Protein AF-A0A4R5DB73-F1 (afdb_monomer_lite)

Sequence (164 aa):
MAAGVDGRALLSGVMAPLVTPMERPGVPSAAAASALLEALARAGVRSLMLFGSAAFAEQPTPVVAYNMPRYSNPLTPELFDEVLAMPHVVGVKDSSGDLALFGHVVAAARRRPGVGVSQGSETQLVAGLEGGADGIEAALRPARSARGQGRPGLTQALPTAPLP

pLDDT: mean 76.26, std 18.02, range [34.75, 97.94]

Structure (mmCIF, N/CA/C/O backbone):
data_AF-A0A4R5DB73-F1
#
_entry.id   AF-A0A4R5DB73-F1
#
loop_
_atom_site.group_PDB
_atom_site.id
_atom_site.type_symbol
_atom_site.label_atom_id
_atom_site.label_alt_id
_atom_site.label_comp_id
_atom_site.label_asym_id
_atom_site.label_entity_id
_atom_site.label_seq_id
_atom_site.pdbx_PDB_ins_code
_atom_site.Cartn_x
_atom_site.Cartn_y
_atom_site.Cartn_z
_atom_site.occupancy
_atom_site.B_iso_or_equiv
_atom_site.auth_seq_id
_atom_site.auth_comp_id
_atom_site.auth_asym_id
_atom_site.auth_atom_id
_atom_site.pdbx_PDB_model_num
ATOM 1 N N . MET A 1 1 ? -3.215 11.446 21.847 1.00 34.75 1 MET A N 1
ATOM 2 C CA . MET A 1 1 ? -3.162 10.185 21.078 1.00 34.75 1 MET A CA 1
ATOM 3 C C . MET A 1 1 ? -3.987 10.395 19.825 1.00 34.75 1 MET A C 1
ATOM 5 O O . MET A 1 1 ? -5.147 10.764 19.968 1.00 34.75 1 MET A O 1
ATOM 9 N N . ALA A 1 2 ? -3.395 10.295 18.631 1.00 39.59 2 ALA A N 1
ATOM 10 C CA . ALA A 1 2 ? -4.164 10.390 17.391 1.00 39.59 2 ALA A CA 1
ATOM 11 C C . ALA A 1 2 ? -5.242 9.296 17.411 1.00 39.59 2 ALA A C 1
ATOM 13 O O . ALA A 1 2 ? -4.939 8.158 17.773 1.00 39.59 2 ALA A O 1
ATOM 14 N N . ALA A 1 3 ? -6.494 9.652 17.111 1.00 48.28 3 ALA A N 1
ATOM 15 C CA . ALA A 1 3 ? -7.571 8.679 16.974 1.00 48.28 3 ALA A CA 1
ATOM 16 C C . ALA A 1 3 ? -7.094 7.564 16.030 1.00 48.28 3 ALA A C 1
ATOM 18 O O . ALA A 1 3 ? -6.565 7.866 14.960 1.00 48.28 3 ALA A O 1
ATOM 19 N N . GLY A 1 4 ? -7.194 6.305 16.467 1.00 59.03 4 GLY A N 1
ATOM 20 C CA . GLY A 1 4 ? -6.671 5.163 15.720 1.00 59.03 4 GLY A CA 1
ATOM 21 C C . GLY A 1 4 ? -7.286 5.130 14.328 1.00 59.03 4 GLY A C 1
ATOM 22 O O . GLY A 1 4 ? -8.482 4.889 14.186 1.00 59.03 4 GLY A O 1
ATOM 23 N N . VAL A 1 5 ? -6.486 5.437 13.309 1.00 71.00 5 VAL A N 1
ATOM 24 C CA . VAL A 1 5 ? -6.947 5.404 11.925 1.00 71.00 5 VAL A CA 1
ATOM 25 C C . VAL A 1 5 ? -7.018 3.944 11.495 1.00 71.00 5 VAL A C 1
ATOM 27 O O . VAL A 1 5 ? -6.004 3.250 11.507 1.00 71.00 5 VAL A O 1
ATOM 30 N N . ASP A 1 6 ? -8.213 3.476 11.134 1.00 82.12 6 ASP A N 1
ATOM 31 C CA . ASP A 1 6 ? -8.402 2.140 10.572 1.00 82.12 6 ASP A CA 1
ATOM 32 C C . ASP A 1 6 ? -7.825 2.089 9.153 1.00 82.12 6 ASP A C 1
ATOM 34 O O . ASP A 1 6 ? -8.290 2.770 8.234 1.00 82.12 6 ASP A O 1
ATOM 38 N N . GLY A 1 7 ? -6.810 1.251 8.970 1.00 75.69 7 GLY A N 1
ATOM 39 C CA . GLY A 1 7 ? -6.176 0.986 7.692 1.00 75.69 7 GLY A CA 1
ATOM 40 C C . GLY A 1 7 ? -7.130 0.505 6.614 1.00 75.69 7 GLY A C 1
ATOM 41 O O . GLY A 1 7 ? -6.974 0.865 5.452 1.00 75.69 7 GLY A O 1
ATOM 42 N N . ARG A 1 8 ? -8.161 -0.263 6.976 1.00 81.38 8 ARG A N 1
ATOM 43 C CA . ARG A 1 8 ? -9.160 -0.728 6.003 1.00 81.38 8 ARG A CA 1
ATOM 44 C C . ARG A 1 8 ? -9.978 0.434 5.457 1.00 81.38 8 ARG A C 1
ATOM 46 O O . ARG A 1 8 ? -10.213 0.511 4.255 1.00 81.38 8 ARG A O 1
ATOM 53 N N . ALA A 1 9 ? -10.349 1.379 6.318 1.00 79.75 9 ALA A N 1
ATOM 54 C CA . ALA A 1 9 ? -11.016 2.602 5.895 1.00 79.75 9 ALA A CA 1
ATOM 55 C C . ALA A 1 9 ? -10.107 3.477 5.011 1.00 79.75 9 ALA A C 1
ATOM 57 O O . ALA A 1 9 ? -10.597 4.044 4.033 1.00 79.75 9 ALA A O 1
ATOM 58 N N . LEU A 1 10 ? -8.799 3.546 5.291 1.00 73.94 10 LEU A N 1
ATOM 59 C CA . LEU A 1 10 ? -7.821 4.237 4.431 1.00 73.94 10 LEU A CA 1
ATOM 60 C C . LEU A 1 10 ? -7.657 3.586 3.054 1.00 73.94 10 LEU A C 1
ATOM 62 O O . LEU A 1 10 ? -7.445 4.282 2.067 1.00 73.94 10 LEU A O 1
ATOM 66 N N . LEU A 1 11 ? -7.756 2.260 2.971 1.00 71.50 11 LEU A N 1
ATOM 67 C CA . LEU A 1 11 ? -7.681 1.537 1.700 1.00 71.50 11 LEU A CA 1
ATOM 68 C C . LEU A 1 11 ? -9.023 1.501 0.949 1.00 71.50 11 LEU A C 1
ATOM 70 O O . LEU A 1 11 ? -9.093 0.966 -0.155 1.00 71.50 11 LEU A O 1
ATOM 74 N N . SER A 1 12 ? -10.086 2.079 1.518 1.00 70.12 12 SER A N 1
ATOM 75 C CA . SER A 1 12 ? -11.408 2.123 0.891 1.00 70.12 12 SER A CA 1
ATOM 76 C C . SER A 1 12 ? -11.569 3.315 -0.067 1.00 70.12 12 SER A C 1
ATOM 78 O O . SER A 1 12 ? -11.388 4.481 0.301 1.00 70.12 12 SER A O 1
ATOM 80 N N . GLY A 1 13 ? -12.007 3.040 -1.297 1.00 71.19 13 GLY A N 1
ATOM 81 C CA . GLY A 1 13 ? -12.273 4.055 -2.323 1.00 71.19 13 GLY A CA 1
ATOM 82 C C . GLY A 1 13 ? -11.123 4.230 -3.318 1.00 71.19 13 GLY A C 1
ATOM 83 O O . GLY A 1 13 ? -10.425 3.274 -3.637 1.00 71.19 13 GLY A O 1
ATOM 84 N N . VAL A 1 14 ? -10.961 5.443 -3.860 1.00 67.06 14 VAL A N 1
ATOM 85 C CA . VAL A 1 14 ? -9.934 5.743 -4.873 1.00 67.06 14 VAL A CA 1
ATOM 86 C C . VAL A 1 14 ? -8.664 6.257 -4.193 1.00 67.06 14 VAL A C 1
ATOM 88 O O . VAL A 1 14 ? -8.659 7.351 -3.620 1.00 67.06 14 VAL A O 1
ATOM 91 N N . MET A 1 15 ? -7.590 5.471 -4.292 1.00 72.00 15 MET A N 1
ATOM 92 C CA . MET A 1 15 ? -6.230 5.861 -3.916 1.00 72.00 15 MET A CA 1
ATOM 93 C C . MET A 1 15 ? -5.434 6.226 -5.169 1.00 72.00 15 MET A C 1
ATOM 95 O O . MET A 1 15 ? -5.518 5.535 -6.185 1.00 72.00 15 MET A O 1
ATOM 99 N N . ALA A 1 16 ? -4.664 7.312 -5.096 1.00 66.81 16 ALA A N 1
ATOM 100 C CA . ALA A 1 16 ? -3.787 7.728 -6.183 1.00 66.81 16 ALA A CA 1
ATOM 101 C C . ALA A 1 16 ? -2.339 7.898 -5.692 1.00 66.81 16 ALA A C 1
ATOM 103 O O . ALA A 1 16 ? -2.120 8.454 -4.607 1.00 66.81 16 ALA A O 1
ATOM 104 N N . PRO A 1 17 ? -1.339 7.472 -6.486 1.00 65.56 17 PRO A N 1
ATOM 105 C CA . PRO A 1 17 ? 0.043 7.848 -6.236 1.00 65.56 17 PRO A CA 1
ATOM 106 C C . PRO A 1 17 ? 0.190 9.364 -6.366 1.00 65.56 17 PRO A C 1
ATOM 108 O O . PRO A 1 17 ? -0.200 9.946 -7.383 1.00 65.56 17 PRO A O 1
ATOM 111 N N . LEU A 1 18 ? 0.781 10.009 -5.358 1.00 70.06 18 LEU A N 1
ATOM 112 C CA . LEU A 1 18 ? 1.145 11.412 -5.482 1.00 70.06 18 LEU A CA 1
ATOM 113 C C . LEU A 1 18 ? 2.466 11.502 -6.245 1.00 70.06 18 LEU A C 1
ATOM 115 O O . LEU A 1 18 ? 3.522 11.099 -5.758 1.00 70.06 18 LEU A O 1
ATOM 119 N N . VAL A 1 19 ? 2.401 12.042 -7.457 1.00 73.19 19 VAL A N 1
ATOM 120 C CA . VAL A 1 19 ? 3.596 12.419 -8.211 1.00 73.19 19 VAL A CA 1
ATOM 121 C C . VAL A 1 19 ? 4.139 13.700 -7.595 1.00 73.19 19 VAL A C 1
ATOM 123 O O . VAL A 1 19 ? 3.396 14.672 -7.504 1.00 73.19 19 VAL A O 1
ATOM 126 N N . THR A 1 20 ? 5.414 13.719 -7.198 1.00 77.12 20 THR A N 1
ATOM 127 C CA . THR A 1 20 ? 6.089 14.940 -6.731 1.00 77.12 20 THR A CA 1
ATOM 128 C C . THR A 1 20 ? 6.113 15.964 -7.864 1.00 77.12 20 THR A C 1
ATOM 130 O O . THR A 1 20 ? 6.827 15.746 -8.848 1.00 77.12 20 THR A O 1
ATOM 133 N N . PRO A 1 21 ? 5.355 17.073 -7.783 1.00 79.25 21 PRO A N 1
ATOM 134 C CA . PRO A 1 21 ? 5.367 18.067 -8.842 1.00 79.25 21 PRO A CA 1
ATOM 135 C C . PRO A 1 21 ? 6.710 18.780 -8.840 1.00 79.25 21 PRO A C 1
ATOM 137 O O . PRO A 1 21 ? 7.230 19.136 -7.783 1.00 79.25 21 PRO A O 1
ATOM 140 N N . MET A 1 22 ? 7.262 19.001 -10.024 1.00 78.12 22 MET A N 1
ATOM 141 C CA . MET A 1 22 ? 8.573 19.615 -10.196 1.00 78.12 22 MET A CA 1
ATOM 142 C C . MET A 1 22 ? 8.392 20.955 -10.902 1.00 78.12 22 MET A C 1
ATOM 144 O O . MET A 1 22 ? 7.678 21.023 -11.900 1.00 78.12 22 MET A O 1
ATOM 148 N N . GLU A 1 23 ? 9.032 22.017 -10.412 1.00 86.00 23 GLU A N 1
ATOM 149 C CA . GLU A 1 23 ? 9.110 23.269 -11.183 1.00 86.00 23 GLU A CA 1
ATOM 150 C C . GLU A 1 23 ? 10.042 23.091 -12.388 1.00 86.00 23 GLU A C 1
ATOM 152 O O . GLU A 1 23 ? 9.787 23.619 -13.469 1.00 86.00 23 GLU A O 1
ATOM 157 N N . ARG A 1 24 ? 11.111 22.309 -12.192 1.00 84.44 24 ARG A N 1
ATOM 158 C CA . ARG A 1 24 ? 12.161 21.936 -13.145 1.00 84.44 24 ARG A CA 1
ATOM 159 C C . ARG A 1 24 ? 12.782 20.601 -12.704 1.00 84.44 24 ARG A C 1
ATOM 161 O O . ARG A 1 24 ? 12.615 20.217 -11.545 1.00 84.44 24 ARG A O 1
ATOM 168 N N . PRO A 1 25 ? 13.516 19.884 -13.577 1.00 77.62 25 PRO A N 1
ATOM 169 C CA . PRO A 1 25 ? 14.164 18.625 -13.208 1.00 77.62 25 PRO A CA 1
ATOM 170 C C . PRO A 1 25 ? 14.991 18.747 -11.919 1.00 77.62 25 PRO A C 1
ATOM 172 O O . PRO A 1 25 ? 15.831 19.634 -11.800 1.00 77.62 25 PRO A O 1
ATOM 175 N N . GLY A 1 26 ? 14.728 17.869 -10.949 1.00 75.88 26 GLY A N 1
ATOM 176 C CA . GLY A 1 26 ? 15.414 17.853 -9.651 1.00 75.88 26 GLY A CA 1
ATOM 177 C C . GLY A 1 26 ? 14.942 18.889 -8.621 1.00 75.88 26 GLY A C 1
ATOM 178 O O . GLY A 1 26 ? 15.383 18.811 -7.480 1.00 75.88 26 GLY A O 1
ATOM 179 N N . VAL A 1 27 ? 14.030 19.809 -8.967 1.00 81.12 27 VAL A N 1
ATOM 180 C CA . VAL A 1 27 ? 13.516 20.831 -8.039 1.00 81.12 27 VAL A CA 1
ATOM 181 C C . VAL A 1 27 ? 12.003 20.664 -7.814 1.00 81.12 27 VAL A C 1
ATOM 183 O O . VAL A 1 27 ? 11.212 20.988 -8.708 1.00 81.12 27 VAL A O 1
ATOM 186 N N . PRO A 1 28 ? 11.575 20.160 -6.639 1.00 80.56 28 PRO A N 1
ATOM 187 C CA . PRO A 1 28 ? 10.161 20.058 -6.279 1.00 80.56 28 PRO A CA 1
ATOM 188 C C . PRO A 1 28 ? 9.470 21.425 -6.1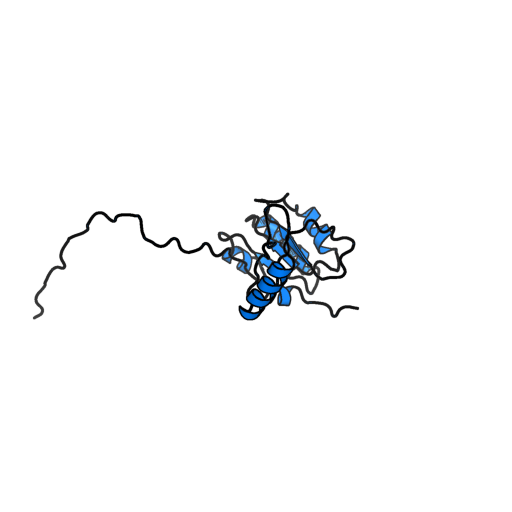85 1.00 80.56 28 PRO A C 1
ATOM 190 O O . PRO A 1 28 ? 10.063 22.397 -5.726 1.00 80.56 28 PRO A O 1
ATOM 193 N N . SER A 1 29 ? 8.192 21.491 -6.563 1.00 85.31 29 SER A N 1
ATOM 194 C CA . SER A 1 29 ? 7.364 22.700 -6.483 1.00 85.31 29 SER A CA 1
ATOM 195 C C . SER A 1 29 ? 6.270 22.559 -5.426 1.00 85.31 29 SER A C 1
ATOM 197 O O . SER A 1 29 ? 5.302 21.819 -5.608 1.00 85.31 29 SER A O 1
ATOM 199 N N . ALA A 1 30 ? 6.384 23.326 -4.339 1.00 83.81 30 ALA A N 1
ATOM 200 C CA . ALA A 1 30 ? 5.371 23.357 -3.283 1.00 83.81 30 ALA A CA 1
ATOM 201 C C . ALA A 1 30 ? 4.023 23.913 -3.778 1.00 83.81 30 ALA A C 1
ATOM 203 O O . ALA A 1 30 ? 2.973 23.368 -3.451 1.00 83.81 30 ALA A O 1
ATOM 204 N N . ALA A 1 31 ? 4.038 24.958 -4.614 1.00 86.75 31 ALA A N 1
ATOM 205 C CA . ALA A 1 31 ? 2.815 25.549 -5.160 1.00 86.75 31 ALA A CA 1
ATOM 206 C C . ALA A 1 31 ? 2.047 24.558 -6.052 1.00 86.75 31 ALA A C 1
ATOM 208 O O . ALA A 1 31 ? 0.831 24.414 -5.921 1.00 86.75 31 ALA A O 1
ATOM 209 N N . ALA A 1 32 ? 2.758 23.827 -6.919 1.00 83.25 32 ALA A N 1
ATOM 210 C CA . ALA A 1 32 ? 2.144 22.791 -7.744 1.00 83.25 32 ALA A CA 1
ATOM 211 C C . ALA A 1 32 ? 1.685 21.583 -6.909 1.00 83.25 32 ALA A C 1
ATOM 213 O O . ALA A 1 32 ? 0.656 20.992 -7.231 1.00 83.25 32 ALA A O 1
ATOM 214 N N . ALA A 1 33 ? 2.387 21.247 -5.818 1.00 83.00 33 ALA A N 1
ATOM 215 C CA . ALA A 1 33 ? 1.931 20.241 -4.857 1.00 83.00 33 ALA A CA 1
ATOM 216 C C . ALA A 1 33 ? 0.591 20.629 -4.224 1.00 83.00 33 ALA A C 1
ATOM 218 O O . ALA A 1 33 ? -0.340 19.830 -4.278 1.00 83.00 33 ALA A O 1
ATOM 219 N N . SER A 1 34 ? 0.441 21.855 -3.718 1.00 85.62 34 SER A N 1
ATOM 220 C CA . SER A 1 34 ? -0.837 22.326 -3.164 1.00 85.62 34 SER A CA 1
ATOM 221 C C . SER A 1 34 ? -1.969 22.271 -4.192 1.00 85.62 34 SER A C 1
ATOM 223 O O . SER A 1 34 ? -3.023 21.701 -3.918 1.00 85.62 34 SER A O 1
ATOM 225 N N . ALA A 1 35 ? -1.734 22.775 -5.409 1.00 86.12 35 ALA A N 1
ATOM 226 C CA . ALA A 1 35 ? -2.738 22.749 -6.473 1.00 86.12 35 ALA A CA 1
ATOM 227 C C . ALA A 1 35 ? -3.146 21.316 -6.869 1.00 86.12 35 ALA A C 1
ATOM 229 O O . ALA A 1 35 ? -4.327 21.042 -7.100 1.00 86.12 35 ALA A O 1
ATOM 230 N N . LEU A 1 36 ? -2.182 20.390 -6.925 1.00 82.88 36 LEU A N 1
ATOM 231 C CA . LEU A 1 36 ? -2.431 18.976 -7.198 1.00 82.88 36 LEU A CA 1
ATOM 232 C C . LEU A 1 36 ? -3.259 18.329 -6.083 1.00 82.88 36 LEU A C 1
ATOM 234 O O . LEU A 1 36 ? -4.229 17.636 -6.377 1.00 82.88 36 LEU A O 1
ATOM 238 N N . LEU A 1 37 ? -2.913 18.575 -4.818 1.00 84.38 37 LEU A N 1
ATOM 239 C CA . LEU A 1 37 ? -3.643 18.046 -3.664 1.00 84.38 37 LEU A CA 1
ATOM 240 C C . LEU A 1 37 ? -5.107 18.497 -3.672 1.00 84.38 37 LEU A C 1
ATOM 242 O O . LEU A 1 37 ? -6.007 17.676 -3.499 1.00 84.38 37 LEU A O 1
ATOM 246 N N . GLU A 1 38 ? -5.360 19.776 -3.946 1.00 87.69 38 GLU A N 1
ATOM 247 C CA . GLU A 1 38 ? -6.722 20.294 -4.073 1.00 87.69 38 GLU A CA 1
ATOM 248 C C . GLU A 1 38 ? -7.488 19.659 -5.239 1.00 87.69 38 GLU A C 1
ATOM 250 O O . GLU A 1 38 ? -8.669 19.332 -5.109 1.00 87.69 38 GLU A O 1
ATOM 255 N N . ALA A 1 39 ? -6.835 19.480 -6.392 1.00 84.44 39 ALA A N 1
ATOM 256 C CA . ALA A 1 39 ? -7.452 18.848 -7.552 1.00 84.44 39 ALA A CA 1
ATOM 257 C C . ALA A 1 39 ? -7.824 17.385 -7.272 1.00 84.44 39 ALA A C 1
ATOM 259 O O . ALA A 1 39 ? -8.937 16.968 -7.592 1.00 84.44 39 ALA A O 1
ATOM 260 N N . LEU A 1 40 ? -6.928 16.630 -6.631 1.00 82.62 40 LEU A N 1
ATOM 261 C CA . LEU A 1 40 ? -7.162 15.243 -6.229 1.00 82.62 40 LEU A CA 1
ATOM 262 C C . LEU A 1 40 ? -8.309 15.143 -5.216 1.00 82.62 40 LEU A C 1
ATOM 264 O O . LEU A 1 40 ? -9.202 14.314 -5.388 1.00 82.62 40 LEU A O 1
ATOM 268 N N . ALA A 1 41 ? -8.343 16.033 -4.221 1.00 82.94 41 ALA A N 1
ATOM 269 C CA . ALA A 1 41 ? -9.431 16.086 -3.249 1.00 82.94 41 ALA A CA 1
ATOM 270 C C . ALA A 1 41 ? -10.788 16.355 -3.923 1.00 82.94 41 ALA A C 1
ATOM 272 O O . ALA A 1 41 ? -11.760 15.646 -3.659 1.00 82.94 41 ALA A O 1
ATOM 273 N N . ARG A 1 42 ? -10.858 17.320 -4.855 1.00 85.06 42 ARG A N 1
ATOM 274 C CA . ARG A 1 42 ? -12.077 17.590 -5.644 1.00 85.06 42 ARG A CA 1
ATOM 275 C C . ARG A 1 42 ? -12.491 16.411 -6.526 1.00 85.06 42 ARG A C 1
ATOM 277 O O . ARG A 1 42 ? -13.680 16.221 -6.754 1.00 85.06 42 ARG A O 1
ATOM 284 N N . ALA A 1 43 ? -11.531 15.622 -7.004 1.00 79.81 43 ALA A N 1
ATOM 285 C CA . ALA A 1 43 ? -11.779 14.407 -7.778 1.00 79.81 43 ALA A CA 1
ATOM 286 C C . ALA A 1 43 ? -12.208 13.203 -6.913 1.00 79.81 43 ALA A C 1
ATOM 288 O O . ALA A 1 43 ? -12.448 12.123 -7.450 1.00 79.81 43 ALA A O 1
ATOM 289 N N . GLY A 1 44 ? -12.310 13.367 -5.589 1.00 77.12 44 GLY A N 1
ATOM 290 C CA . GLY A 1 44 ? -12.730 12.311 -4.668 1.00 77.12 44 GLY A CA 1
ATOM 291 C C . GLY A 1 44 ? -11.604 11.376 -4.223 1.00 77.12 44 GLY A C 1
ATOM 292 O O . GLY A 1 44 ? -11.887 10.344 -3.613 1.00 77.12 44 GLY A O 1
ATOM 293 N N . VAL A 1 45 ? -10.338 11.718 -4.487 1.00 74.00 45 VAL A N 1
ATOM 294 C CA . VAL A 1 45 ? -9.191 10.987 -3.933 1.00 74.00 45 VAL A CA 1
ATOM 295 C C . VAL A 1 45 ? -9.109 11.290 -2.443 1.00 74.00 45 VAL A C 1
ATOM 297 O O . VAL A 1 45 ? -8.889 12.430 -2.037 1.00 74.00 45 VAL A O 1
ATOM 300 N N . ARG A 1 46 ? -9.304 10.258 -1.618 1.00 71.81 46 ARG A N 1
ATOM 301 C CA . ARG A 1 46 ? -9.338 10.391 -0.150 1.00 71.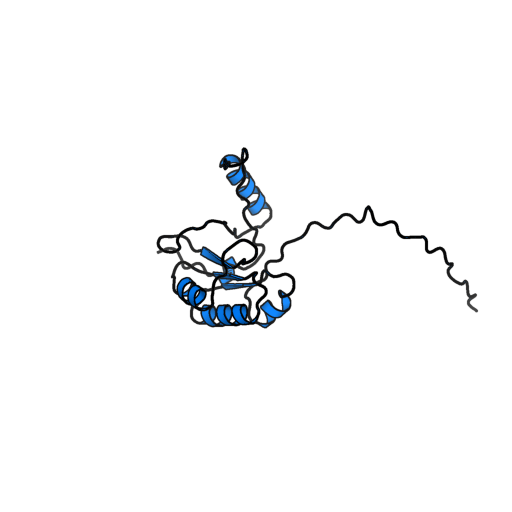81 46 ARG A CA 1
ATOM 302 C C . ARG A 1 46 ? -8.066 9.913 0.533 1.00 71.81 46 ARG A C 1
ATOM 304 O O . ARG A 1 46 ? -7.915 10.081 1.741 1.00 71.81 46 ARG A O 1
ATOM 311 N N . SER A 1 47 ? -7.160 9.295 -0.215 1.00 68.25 47 SER A N 1
ATOM 312 C CA . SER A 1 47 ? -5.916 8.754 0.318 1.00 68.25 47 SER A CA 1
ATOM 313 C C . SER A 1 47 ? -4.809 8.861 -0.722 1.00 68.25 47 SER A C 1
ATOM 315 O O . SER A 1 47 ? -5.035 8.651 -1.915 1.00 68.25 47 SER A O 1
ATOM 317 N N . LEU A 1 48 ? -3.620 9.233 -0.254 1.00 65.19 48 LEU A N 1
ATOM 318 C CA . LEU A 1 48 ? -2.444 9.467 -1.083 1.00 65.19 48 LEU A CA 1
ATOM 319 C C . LEU A 1 48 ? -1.360 8.467 -0.718 1.00 65.19 48 LEU A C 1
ATOM 321 O O . LEU A 1 48 ? -1.097 8.232 0.460 1.00 65.19 48 LEU A O 1
ATOM 325 N N . MET A 1 49 ? -0.691 7.946 -1.739 1.00 65.38 49 MET A N 1
ATOM 326 C CA . MET A 1 49 ? 0.557 7.215 -1.572 1.00 65.38 49 MET A CA 1
ATOM 327 C C . MET A 1 49 ? 1.728 8.154 -1.874 1.00 65.38 49 MET A C 1
ATOM 329 O O . MET A 1 49 ? 1.870 8.635 -2.999 1.00 65.38 49 MET A O 1
ATOM 333 N N . LEU A 1 50 ? 2.552 8.425 -0.860 1.00 61.66 50 LEU A N 1
ATOM 334 C CA . LEU A 1 50 ? 3.762 9.242 -0.968 1.00 61.66 50 LEU A CA 1
ATOM 335 C C . LEU A 1 50 ? 4.978 8.331 -1.169 1.00 61.66 50 LEU A C 1
ATOM 337 O O . LEU A 1 50 ? 5.256 7.468 -0.339 1.00 61.66 50 LEU A O 1
ATOM 341 N N . PHE A 1 51 ? 5.719 8.533 -2.258 1.00 56.31 51 PHE A N 1
ATOM 342 C CA . PHE A 1 51 ? 6.984 7.840 -2.495 1.00 56.31 51 PHE A CA 1
ATOM 343 C C . PHE A 1 51 ? 8.111 8.544 -1.742 1.00 56.31 51 PHE A C 1
ATOM 345 O O . PHE A 1 51 ? 8.569 9.612 -2.142 1.00 56.31 51 PHE A O 1
ATOM 352 N N . GLY A 1 52 ? 8.570 7.940 -0.654 1.00 50.62 52 GLY A N 1
ATOM 353 C CA . GLY A 1 52 ? 9.732 8.407 0.085 1.00 50.62 52 GLY A CA 1
ATOM 354 C C . GLY A 1 52 ? 10.299 7.278 0.925 1.00 50.62 52 GLY A C 1
ATOM 355 O O . GLY A 1 52 ? 9.552 6.525 1.541 1.00 50.62 52 GLY A O 1
ATOM 356 N N . SER A 1 53 ? 11.624 7.167 0.967 1.00 43.31 53 SER A N 1
ATOM 357 C CA . SER A 1 53 ? 12.376 6.292 1.871 1.00 43.31 53 SER A CA 1
ATOM 358 C C . SER A 1 53 ? 12.309 6.794 3.320 1.00 43.31 53 SER A C 1
ATOM 360 O O . SER A 1 53 ? 13.334 6.902 3.993 1.00 43.31 53 SER A O 1
ATOM 362 N N . ALA A 1 54 ? 11.122 7.192 3.785 1.00 46.88 54 ALA A N 1
ATOM 363 C CA . ALA A 1 54 ? 10.931 7.638 5.150 1.00 46.88 54 ALA A CA 1
ATOM 364 C C . ALA A 1 54 ? 11.216 6.444 6.062 1.00 46.88 54 ALA A C 1
ATOM 366 O O . ALA A 1 54 ? 10.517 5.433 6.011 1.00 46.88 54 ALA A O 1
ATOM 367 N N . ALA A 1 55 ? 12.281 6.548 6.858 1.00 51.34 55 ALA A N 1
ATOM 368 C CA . ALA A 1 55 ? 12.556 5.604 7.922 1.00 51.34 55 ALA A CA 1
ATOM 369 C C . ALA A 1 55 ? 11.297 5.508 8.790 1.00 51.34 55 ALA A C 1
ATOM 371 O O . ALA A 1 55 ? 10.873 6.497 9.392 1.00 51.34 55 ALA A O 1
ATOM 372 N N . PHE A 1 56 ? 10.688 4.325 8.814 1.00 56.41 56 PHE A N 1
ATOM 373 C CA . PHE A 1 56 ? 9.454 4.075 9.549 1.00 56.41 56 PHE A CA 1
ATOM 374 C C . PHE A 1 56 ? 9.592 4.432 11.046 1.00 56.41 56 PHE A C 1
ATOM 376 O O . PHE A 1 56 ? 8.633 4.832 11.686 1.00 56.41 56 PHE A O 1
ATOM 383 N N . ALA A 1 57 ? 10.802 4.384 11.609 1.00 53.62 57 ALA A N 1
ATOM 384 C CA . ALA A 1 57 ? 11.046 4.477 13.049 1.00 53.62 57 ALA A CA 1
ATOM 385 C C . ALA A 1 57 ? 10.491 5.731 13.773 1.00 53.62 57 ALA A C 1
ATOM 387 O O . ALA A 1 57 ? 10.208 5.638 14.962 1.00 53.62 57 ALA A O 1
ATOM 388 N N . GLU A 1 58 ? 10.297 6.871 13.098 1.00 56.25 58 GLU A N 1
ATOM 389 C CA . GLU A 1 58 ?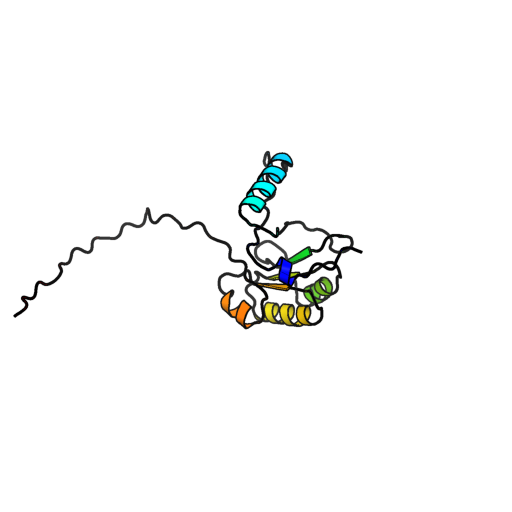 9.995 8.168 13.747 1.00 56.25 58 GLU A CA 1
ATOM 390 C C . GLU A 1 58 ? 8.810 8.920 13.093 1.00 56.25 58 GLU A C 1
ATOM 392 O O . GLU A 1 58 ? 8.751 10.149 13.109 1.00 56.25 58 GLU A O 1
ATOM 397 N N . GLN A 1 59 ? 7.858 8.216 12.463 1.00 61.09 59 GLN A N 1
ATOM 398 C CA . GLN A 1 59 ? 6.718 8.866 11.797 1.00 61.09 59 GLN A CA 1
ATOM 399 C C . GLN A 1 59 ? 5.475 8.937 12.710 1.00 61.09 59 GLN A C 1
ATOM 401 O O . GLN A 1 59 ? 4.896 7.897 13.031 1.00 61.09 59 GLN A O 1
ATOM 406 N N . PRO A 1 60 ? 5.002 10.140 13.111 1.00 61.75 60 PRO A N 1
ATOM 407 C CA . PRO A 1 60 ? 3.795 10.285 13.934 1.00 61.75 60 PRO A CA 1
ATOM 408 C C . PRO A 1 60 ? 2.499 10.058 13.140 1.00 61.75 60 PRO A C 1
ATOM 410 O O . PRO A 1 60 ? 1.422 9.926 13.724 1.00 61.75 60 PRO A O 1
ATOM 413 N N . THR A 1 61 ? 2.584 10.047 11.810 1.00 73.06 61 THR A N 1
ATOM 414 C CA . THR A 1 61 ? 1.455 9.859 10.897 1.00 73.06 61 THR A CA 1
ATOM 415 C C . THR A 1 61 ? 1.279 8.394 10.497 1.00 73.06 61 THR A C 1
ATOM 417 O O . THR A 1 61 ? 2.275 7.730 10.211 1.00 73.06 61 THR A O 1
ATOM 420 N N . PRO A 1 62 ? 0.031 7.897 10.400 1.00 77.00 62 PRO A N 1
ATOM 421 C CA . PRO A 1 62 ? -0.252 6.574 9.855 1.00 77.00 62 PRO A CA 1
ATOM 422 C C . PRO A 1 62 ? 0.276 6.413 8.423 1.00 77.00 62 PRO A C 1
ATOM 424 O O . PRO A 1 62 ? 0.081 7.301 7.592 1.00 77.00 62 PRO A O 1
ATOM 427 N N . VAL A 1 63 ? 0.898 5.272 8.120 1.00 77.56 63 VAL A N 1
ATOM 428 C CA . VAL A 1 63 ? 1.457 4.966 6.793 1.00 77.56 63 VAL A CA 1
ATOM 429 C C . VAL A 1 63 ? 0.951 3.633 6.247 1.00 77.56 63 VAL A C 1
ATOM 431 O O . VAL A 1 63 ? 0.628 2.714 7.000 1.00 77.56 63 VAL A O 1
ATOM 434 N N . VAL A 1 64 ? 0.924 3.520 4.920 1.00 83.56 64 VAL A N 1
ATOM 435 C CA . VAL A 1 64 ? 0.720 2.260 4.195 1.00 83.56 64 VAL A CA 1
ATOM 436 C C . VAL A 1 64 ? 2.058 1.864 3.580 1.00 83.56 64 VAL A C 1
ATOM 438 O O . VAL A 1 64 ? 2.600 2.605 2.761 1.00 83.56 64 VAL A O 1
ATOM 441 N N . ALA A 1 65 ? 2.602 0.714 3.972 1.00 85.44 65 ALA A N 1
ATOM 442 C CA . ALA A 1 65 ? 3.828 0.192 3.380 1.00 85.44 65 ALA A CA 1
ATOM 443 C C . ALA A 1 65 ? 3.558 -0.258 1.940 1.00 85.44 65 ALA A C 1
ATOM 445 O O . ALA A 1 65 ? 2.552 -0.916 1.678 1.00 85.44 65 ALA A O 1
ATOM 446 N N . TYR A 1 66 ? 4.449 0.076 1.008 1.00 87.75 66 TYR A N 1
ATOM 447 C CA . TYR A 1 66 ? 4.289 -0.281 -0.399 1.00 87.75 66 TYR A CA 1
ATOM 448 C C . TYR A 1 66 ? 5.426 -1.167 -0.893 1.00 87.75 66 TYR A C 1
ATOM 450 O O . TYR A 1 66 ? 6.574 -0.731 -0.944 1.00 87.75 66 TYR A O 1
ATOM 458 N N . ASN A 1 67 ? 5.093 -2.382 -1.325 1.00 89.19 67 ASN A N 1
ATOM 459 C CA . ASN A 1 67 ? 6.025 -3.265 -2.012 1.00 89.19 67 ASN A CA 1
ATOM 460 C C . ASN A 1 67 ? 5.814 -3.201 -3.530 1.00 89.19 67 ASN A C 1
ATOM 462 O O . ASN A 1 67 ? 4.800 -3.674 -4.055 1.00 89.19 67 ASN A O 1
ATOM 466 N N . MET A 1 68 ? 6.786 -2.623 -4.243 1.00 89.44 68 MET A N 1
ATOM 467 C CA . MET A 1 68 ? 6.800 -2.549 -5.707 1.00 89.44 68 MET A CA 1
ATOM 468 C C . MET A 1 68 ? 8.188 -2.913 -6.259 1.00 89.44 68 MET A C 1
ATOM 470 O O . MET A 1 68 ? 8.906 -2.034 -6.745 1.00 89.44 68 MET A O 1
ATOM 474 N N . PRO A 1 69 ? 8.548 -4.212 -6.267 1.00 86.44 69 PRO A N 1
ATOM 475 C CA . PRO A 1 69 ? 9.886 -4.688 -6.641 1.00 86.44 69 PRO A CA 1
ATOM 476 C C . PRO A 1 69 ? 10.372 -4.248 -8.031 1.00 86.44 69 PRO A C 1
ATOM 478 O O . PRO A 1 69 ? 11.564 -4.255 -8.311 1.00 86.44 69 PRO A O 1
ATOM 481 N N . ARG A 1 70 ? 9.457 -3.833 -8.921 1.00 85.50 70 ARG A N 1
ATOM 482 C CA . ARG A 1 70 ? 9.810 -3.246 -10.224 1.00 85.50 70 ARG A CA 1
ATOM 483 C C . ARG A 1 70 ? 10.616 -1.946 -10.129 1.00 85.50 70 ARG A C 1
ATOM 485 O O . ARG A 1 70 ? 11.316 -1.629 -11.083 1.00 85.50 70 ARG A O 1
ATOM 492 N N . TYR A 1 71 ? 10.488 -1.184 -9.042 1.00 78.38 71 TYR A N 1
ATOM 493 C CA . TYR A 1 71 ? 11.135 0.127 -8.888 1.00 78.38 71 TYR A CA 1
ATOM 494 C C . TYR A 1 71 ? 11.793 0.328 -7.513 1.00 78.38 71 TYR A C 1
ATOM 496 O O . TYR A 1 71 ? 12.299 1.412 -7.231 1.00 78.38 71 TYR A O 1
ATOM 504 N N . SER A 1 72 ? 11.780 -0.692 -6.653 1.00 77.75 72 SER A N 1
ATOM 505 C CA . SER A 1 72 ? 12.396 -0.683 -5.325 1.00 77.75 72 SER A CA 1
ATOM 506 C C . SER A 1 72 ? 12.994 -2.048 -5.001 1.00 77.75 72 SER A C 1
ATOM 508 O O . SER A 1 72 ? 12.724 -3.033 -5.685 1.00 77.75 72 SER A O 1
ATOM 510 N N . ASN A 1 73 ? 13.755 -2.128 -3.910 1.00 80.50 73 ASN A N 1
ATOM 511 C CA . ASN A 1 73 ? 14.105 -3.424 -3.339 1.00 80.50 73 ASN A CA 1
ATOM 512 C C . ASN A 1 73 ? 12.824 -4.132 -2.856 1.00 80.50 73 ASN A C 1
ATOM 514 O O . ASN A 1 73 ? 11.941 -3.458 -2.309 1.00 80.50 73 ASN A O 1
ATOM 518 N N . PRO A 1 74 ? 12.694 -5.452 -3.072 1.00 83.75 74 PRO A N 1
ATOM 519 C CA . PRO A 1 74 ? 11.545 -6.209 -2.596 1.00 83.75 74 PRO A CA 1
ATOM 520 C C . PRO A 1 74 ? 11.548 -6.301 -1.069 1.00 83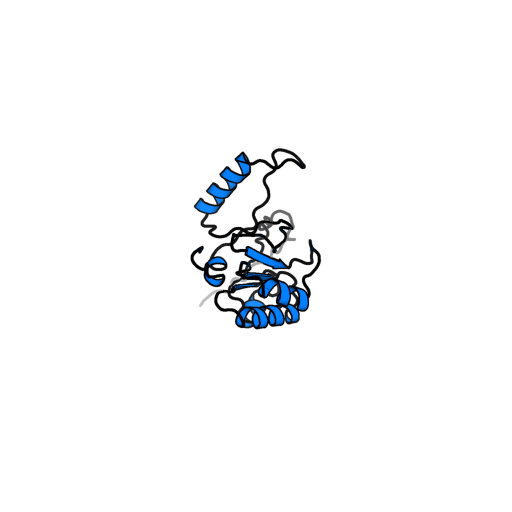.75 74 PRO A C 1
ATOM 522 O O . PRO A 1 74 ? 12.594 -6.518 -0.456 1.00 83.75 74 PRO A O 1
ATOM 525 N N . LEU A 1 75 ? 10.368 -6.187 -0.463 1.00 87.00 75 LEU A N 1
ATOM 526 C CA . LEU A 1 75 ? 10.168 -6.564 0.934 1.00 87.00 75 LEU A CA 1
ATOM 527 C C . LEU A 1 75 ? 10.027 -8.086 1.027 1.00 87.00 75 LEU A C 1
ATOM 529 O O . LEU A 1 75 ? 9.191 -8.679 0.343 1.00 87.00 75 LEU A O 1
ATOM 533 N N . THR A 1 76 ? 10.860 -8.710 1.858 1.00 91.12 76 THR A N 1
ATOM 534 C CA . THR A 1 76 ? 10.771 -10.145 2.157 1.00 91.12 76 THR A CA 1
ATOM 535 C C . THR A 1 76 ? 9.659 -10.409 3.181 1.00 91.12 76 THR A C 1
ATOM 537 O O . THR A 1 76 ? 9.211 -9.467 3.845 1.00 91.12 76 THR A O 1
ATOM 540 N N . PRO A 1 77 ? 9.203 -11.665 3.346 1.00 93.94 77 PRO A N 1
ATOM 541 C CA . PRO A 1 77 ? 8.261 -12.035 4.405 1.00 93.94 77 PRO A CA 1
ATOM 542 C C . PRO A 1 77 ? 8.677 -11.536 5.799 1.00 93.94 77 PRO A C 1
ATOM 544 O O . PRO A 1 77 ? 7.853 -10.987 6.529 1.00 93.94 77 PRO A O 1
ATOM 547 N N . GLU A 1 78 ? 9.962 -11.653 6.132 1.00 92.19 78 GLU A N 1
ATOM 548 C CA . GLU A 1 78 ? 10.526 -11.243 7.422 1.00 92.19 78 GLU A CA 1
ATOM 549 C C . GLU A 1 78 ? 10.475 -9.721 7.589 1.00 92.19 78 GLU A C 1
ATOM 551 O O . GLU A 1 78 ? 10.039 -9.221 8.625 1.00 92.19 78 GLU A O 1
ATOM 556 N N . LEU A 1 79 ? 10.833 -8.967 6.540 1.00 88.31 79 LEU A N 1
ATOM 557 C CA . LEU A 1 79 ? 10.715 -7.507 6.554 1.00 88.31 79 LEU A CA 1
ATOM 558 C C . LEU A 1 79 ? 9.258 -7.058 6.677 1.00 88.31 79 LEU A C 1
ATOM 560 O O . LEU A 1 79 ? 8.982 -6.060 7.338 1.00 88.31 79 LEU A O 1
ATOM 564 N N . PHE A 1 80 ? 8.310 -7.776 6.070 1.00 90.81 80 PHE A N 1
ATOM 565 C CA . PHE A 1 80 ? 6.892 -7.486 6.266 1.00 90.81 80 PHE A CA 1
ATOM 566 C C . PHE A 1 80 ? 6.446 -7.715 7.705 1.00 90.81 80 PHE A C 1
ATOM 568 O O . PHE A 1 80 ? 5.671 -6.907 8.212 1.00 90.81 80 PHE A O 1
ATOM 575 N N . ASP A 1 81 ? 6.930 -8.765 8.368 1.00 91.50 81 ASP A N 1
ATOM 576 C CA . ASP A 1 81 ? 6.626 -9.003 9.778 1.00 91.50 81 ASP A CA 1
ATOM 577 C C . ASP A 1 81 ? 7.167 -7.870 10.665 1.00 91.50 81 ASP A C 1
ATOM 579 O O . ASP A 1 81 ? 6.440 -7.366 11.525 1.00 91.50 81 ASP A O 1
ATOM 583 N N . GLU A 1 82 ? 8.394 -7.404 10.411 1.00 87.44 82 GLU A N 1
ATOM 584 C CA . GLU A 1 82 ? 8.983 -6.250 11.105 1.00 87.44 82 GLU A CA 1
ATOM 585 C C . GLU A 1 82 ? 8.189 -4.960 10.855 1.00 87.44 82 GLU A C 1
ATOM 587 O O . GLU A 1 82 ? 7.843 -4.239 11.792 1.00 87.44 82 GLU A O 1
ATOM 592 N N . VAL A 1 83 ? 7.847 -4.681 9.595 1.00 86.25 83 VAL A N 1
ATOM 593 C CA . VAL A 1 83 ? 7.074 -3.499 9.189 1.00 86.25 83 VAL A CA 1
ATOM 594 C C . VAL A 1 83 ? 5.671 -3.518 9.802 1.00 86.25 83 VAL A C 1
ATOM 596 O O . VAL A 1 83 ? 5.208 -2.510 10.334 1.00 86.25 83 VAL A O 1
ATOM 599 N N . LEU A 1 84 ? 4.990 -4.663 9.797 1.00 88.62 84 LEU A N 1
ATOM 600 C CA . LEU A 1 84 ? 3.650 -4.816 10.371 1.00 88.62 84 LEU A CA 1
ATOM 601 C C . LEU A 1 84 ? 3.641 -4.791 11.906 1.00 88.62 84 LEU A C 1
ATOM 603 O O . LEU A 1 84 ? 2.591 -4.529 12.502 1.00 88.62 84 LEU A O 1
ATOM 607 N N . ALA A 1 85 ? 4.783 -5.006 12.562 1.00 88.88 85 ALA A N 1
ATOM 608 C CA . ALA A 1 85 ? 4.923 -4.803 14.002 1.00 88.88 85 ALA A CA 1
ATOM 609 C C . ALA A 1 85 ? 4.940 -3.312 14.395 1.00 88.88 85 ALA A C 1
ATOM 611 O O . ALA A 1 85 ? 4.696 -2.976 15.555 1.00 88.88 85 ALA A O 1
ATOM 612 N N . MET A 1 86 ? 5.179 -2.400 13.447 1.00 85.56 86 MET A N 1
ATOM 613 C CA . MET A 1 86 ? 5.273 -0.968 13.725 1.00 85.56 86 MET A CA 1
ATOM 614 C C . MET A 1 86 ? 3.881 -0.335 13.920 1.00 85.56 86 MET A C 1
ATOM 616 O O . MET A 1 86 ? 3.049 -0.393 13.007 1.00 85.56 86 MET A O 1
ATOM 620 N N . PRO A 1 87 ? 3.603 0.339 15.058 1.00 85.00 87 PRO A N 1
ATOM 621 C CA . PRO A 1 87 ? 2.254 0.818 15.392 1.00 85.00 87 PRO A CA 1
ATOM 622 C C . PRO A 1 87 ? 1.641 1.799 14.385 1.00 85.00 87 PRO A C 1
ATOM 624 O O . PRO A 1 87 ? 0.425 1.830 14.211 1.00 85.00 87 PRO A O 1
ATOM 627 N N . HIS A 1 88 ? 2.473 2.598 13.718 1.00 79.50 88 HIS A N 1
ATOM 628 C CA . HIS A 1 88 ? 2.042 3.612 12.756 1.00 79.50 88 HIS A CA 1
ATOM 629 C C . HIS A 1 88 ? 1.832 3.042 11.337 1.00 79.50 88 HIS A C 1
ATOM 631 O O . HIS A 1 88 ? 1.260 3.725 10.491 1.00 79.50 88 HIS A O 1
ATOM 637 N N . VAL A 1 89 ? 2.236 1.796 11.052 1.00 84.44 89 VAL A N 1
ATOM 638 C CA . VAL A 1 89 ? 2.001 1.146 9.748 1.00 84.44 89 VAL A CA 1
ATOM 639 C C . VAL A 1 89 ? 0.600 0.565 9.722 1.00 84.44 89 VAL A C 1
ATOM 641 O O . VAL A 1 89 ? 0.386 -0.547 10.177 1.00 84.44 89 VAL A O 1
ATOM 644 N N . VAL A 1 90 ? -0.379 1.305 9.225 1.00 88.75 90 VAL A N 1
ATOM 645 C CA . VAL A 1 90 ? -1.798 0.912 9.244 1.00 88.75 90 VAL A CA 1
ATOM 646 C C . VAL A 1 90 ? -2.226 0.135 8.003 1.00 88.75 90 VAL A C 1
ATOM 648 O O . VAL A 1 90 ? -3.345 -0.355 7.945 1.00 88.75 90 VAL A O 1
ATOM 651 N N . GLY A 1 91 ? -1.361 -0.047 7.012 1.00 89.31 91 GLY A N 1
ATOM 652 C CA . GLY A 1 91 ? -1.695 -0.906 5.885 1.00 89.31 91 GLY A CA 1
ATOM 653 C C . GLY A 1 91 ? -0.498 -1.362 5.080 1.00 89.31 91 GLY A C 1
ATOM 654 O O . GLY A 1 91 ? 0.616 -0.871 5.257 1.00 89.31 91 GLY A O 1
ATOM 655 N N . VAL A 1 92 ? -0.760 -2.286 4.166 1.00 90.56 92 VAL A N 1
ATOM 656 C CA . VAL A 1 92 ? 0.196 -2.753 3.167 1.00 90.56 92 VAL A CA 1
ATOM 657 C C . VAL A 1 92 ? -0.461 -2.724 1.797 1.00 90.56 92 VAL A C 1
ATOM 659 O O . VAL A 1 92 ? -1.591 -3.171 1.632 1.00 90.56 92 VAL A O 1
ATOM 662 N N . LYS A 1 93 ? 0.276 -2.250 0.802 1.00 91.00 93 LYS A N 1
ATOM 663 C CA . LYS A 1 93 ? -0.024 -2.467 -0.605 1.00 91.00 93 LYS A CA 1
ATOM 664 C C . LYS A 1 93 ? 1.067 -3.329 -1.213 1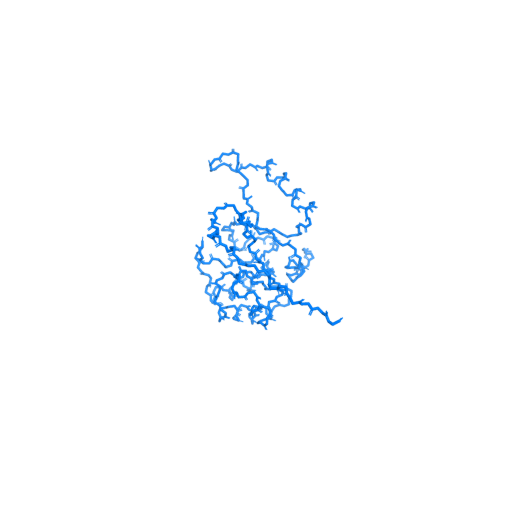.00 91.00 93 LYS A C 1
ATOM 666 O O . LYS A 1 93 ? 2.243 -2.981 -1.128 1.00 91.00 93 LYS A O 1
ATOM 671 N N . ASP A 1 94 ? 0.687 -4.414 -1.870 1.00 92.69 94 ASP A N 1
ATOM 672 C CA . ASP A 1 94 ? 1.624 -5.257 -2.609 1.00 92.69 94 ASP A CA 1
ATOM 673 C C . ASP A 1 94 ? 1.326 -5.223 -4.113 1.00 92.69 94 ASP A C 1
ATOM 675 O O . ASP A 1 94 ? 0.205 -5.468 -4.552 1.00 92.69 94 ASP A O 1
ATOM 679 N N . SER A 1 95 ? 2.338 -4.914 -4.924 1.00 92.88 95 SER A N 1
ATOM 680 C CA . SER A 1 95 ? 2.290 -4.963 -6.396 1.00 92.88 95 SER A CA 1
ATOM 681 C C . SER A 1 95 ? 3.361 -5.915 -6.954 1.00 92.88 95 SER A C 1
ATOM 683 O O . SER A 1 95 ? 3.742 -5.821 -8.122 1.00 92.88 95 SER A O 1
ATOM 685 N N . SER A 1 96 ? 3.867 -6.838 -6.127 1.00 93.38 96 SER A N 1
ATOM 686 C CA . SER A 1 96 ? 4.876 -7.823 -6.538 1.00 93.38 96 SER A CA 1
ATOM 687 C C . SER A 1 96 ? 4.330 -8.811 -7.572 1.00 93.38 96 SER A C 1
ATOM 689 O O . SER A 1 96 ? 5.039 -9.198 -8.499 1.00 93.38 96 SER A O 1
ATOM 691 N N . GLY A 1 97 ? 3.050 -9.172 -7.433 1.00 93.69 97 GLY A N 1
ATOM 692 C CA . GLY A 1 97 ? 2.412 -10.232 -8.212 1.00 93.69 97 GLY A CA 1
ATOM 693 C C . GLY A 1 97 ? 2.709 -11.643 -7.693 1.00 93.69 97 GLY A C 1
ATOM 694 O O . GLY A 1 97 ? 2.251 -12.602 -8.308 1.00 93.69 97 GLY A O 1
ATOM 695 N N . ASP A 1 98 ? 3.434 -11.773 -6.580 1.00 96.19 98 ASP A N 1
ATOM 696 C CA . ASP A 1 98 ? 3.682 -13.038 -5.894 1.00 96.19 98 ASP A CA 1
ATOM 697 C C . ASP A 1 98 ? 2.539 -13.323 -4.907 1.00 96.19 98 ASP A C 1
ATOM 699 O O . ASP A 1 98 ? 2.420 -12.692 -3.855 1.00 96.19 98 ASP A O 1
ATOM 703 N N . LEU A 1 99 ? 1.675 -14.279 -5.256 1.00 96.94 99 LEU A N 1
ATOM 704 C CA . LEU A 1 99 ? 0.530 -14.653 -4.425 1.00 96.94 99 LEU A CA 1
ATOM 705 C C . LEU A 1 99 ? 0.930 -15.357 -3.119 1.00 96.94 99 LEU A C 1
ATOM 707 O O . LEU A 1 99 ? 0.176 -15.286 -2.150 1.00 96.94 99 LEU A O 1
ATOM 711 N N . ALA A 1 100 ? 2.093 -16.014 -3.061 1.00 97.44 100 ALA A N 1
ATOM 712 C CA . ALA A 1 100 ? 2.565 -16.651 -1.834 1.00 97.44 100 ALA A CA 1
ATOM 713 C C . ALA A 1 100 ? 3.020 -15.590 -0.825 1.00 97.44 100 ALA A C 1
ATOM 715 O O . ALA A 1 100 ? 2.589 -15.606 0.331 1.00 97.44 100 ALA A O 1
ATOM 716 N N . LEU A 1 101 ? 3.806 -14.612 -1.288 1.00 96.50 101 LEU A N 1
ATOM 717 C CA . LEU A 1 101 ? 4.156 -13.431 -0.498 1.00 96.50 101 LEU A CA 1
ATOM 718 C C . LEU A 1 101 ? 2.901 -12.660 -0.070 1.00 96.50 101 LEU A C 1
ATOM 720 O O . LEU A 1 101 ? 2.772 -12.286 1.094 1.00 96.50 101 LEU A O 1
ATOM 724 N N . PHE A 1 102 ? 1.947 -12.469 -0.984 1.00 97.44 102 PHE A N 1
ATOM 725 C CA . PHE A 1 102 ? 0.685 -11.800 -0.678 1.00 97.44 102 PHE A CA 1
ATOM 726 C C . PHE A 1 102 ? -0.092 -12.512 0.439 1.00 97.44 102 PHE A C 1
ATOM 728 O O . PHE A 1 102 ? -0.543 -11.868 1.386 1.00 97.44 102 PHE A O 1
ATOM 735 N N . GLY A 1 103 ? -0.196 -13.842 0.373 1.00 97.94 103 GLY A N 1
ATOM 736 C CA . GLY A 1 103 ? -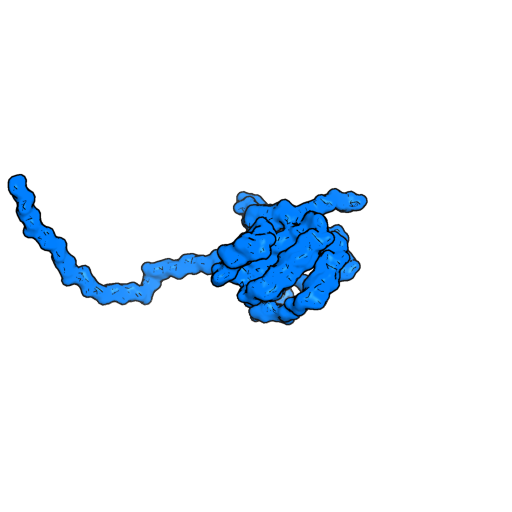0.826 -14.651 1.416 1.00 97.94 103 GLY A CA 1
ATOM 737 C C . GLY A 1 103 ? -0.141 -14.502 2.778 1.00 97.94 103 GLY A C 1
ATOM 738 O O . GLY A 1 103 ? -0.828 -14.355 3.792 1.00 97.94 103 GLY A O 1
ATOM 739 N N . HIS A 1 104 ? 1.199 -14.456 2.809 1.00 97.88 104 HIS A N 1
ATOM 740 C CA . HIS A 1 104 ? 1.963 -14.167 4.032 1.00 97.88 104 HIS A CA 1
ATOM 741 C C . HIS A 1 104 ? 1.600 -12.798 4.614 1.00 97.88 104 HIS A C 1
ATOM 743 O O . HIS A 1 104 ? 1.277 -12.694 5.797 1.00 97.88 104 HIS A O 1
ATOM 749 N N . VAL A 1 105 ? 1.579 -11.757 3.776 1.00 96.38 105 VAL A N 1
ATOM 750 C CA . VAL A 1 105 ? 1.224 -10.388 4.183 1.00 96.38 105 VAL A CA 1
ATOM 751 C C . VAL A 1 105 ? -0.191 -10.322 4.751 1.00 96.38 105 VAL A C 1
ATOM 753 O O . VAL A 1 105 ? -0.398 -9.715 5.803 1.00 96.38 105 VAL A O 1
ATOM 756 N N . VAL A 1 106 ? -1.168 -10.957 4.095 1.00 97.69 106 VAL A N 1
ATOM 757 C CA . VAL A 1 106 ? -2.548 -11.011 4.594 1.00 97.69 106 VAL A CA 1
ATOM 758 C C . VAL A 1 106 ? -2.581 -11.691 5.958 1.00 97.69 106 VAL A C 1
ATOM 760 O O . VAL A 1 106 ? -3.098 -11.107 6.911 1.00 97.69 106 VAL A O 1
ATOM 763 N N . ALA A 1 107 ? -1.985 -12.877 6.094 1.00 97.62 107 ALA A N 1
ATOM 764 C CA . ALA A 1 107 ? -1.947 -13.598 7.364 1.00 97.62 107 ALA A CA 1
ATOM 765 C C . ALA A 1 107 ? -1.297 -12.764 8.481 1.00 97.62 107 ALA A C 1
ATOM 767 O O . ALA A 1 107 ? -1.824 -12.700 9.595 1.00 97.62 107 ALA A O 1
ATOM 768 N N . ALA A 1 108 ? -0.198 -12.072 8.175 1.00 95.25 108 ALA A N 1
ATOM 769 C CA . ALA A 1 108 ? 0.487 -11.195 9.111 1.00 95.25 108 ALA A CA 1
ATOM 770 C C . ALA A 1 108 ? -0.366 -9.997 9.538 1.00 95.25 108 ALA A C 1
ATOM 772 O O . ALA A 1 108 ? -0.516 -9.742 10.736 1.00 95.25 108 ALA A O 1
ATOM 773 N N . ALA A 1 109 ? -1.006 -9.318 8.586 1.00 94.69 109 ALA A N 1
ATOM 774 C CA . ALA A 1 109 ? -1.895 -8.195 8.858 1.00 94.69 109 ALA A CA 1
ATOM 775 C C . ALA A 1 109 ? -3.099 -8.600 9.723 1.00 94.69 109 ALA A C 1
ATOM 777 O O . ALA A 1 109 ? -3.526 -7.834 10.583 1.00 94.69 109 ALA A O 1
ATOM 778 N N . ARG A 1 110 ? -3.636 -9.820 9.565 1.00 95.19 110 ARG A N 1
ATOM 779 C CA . ARG A 1 110 ? -4.770 -10.301 10.379 1.00 95.19 110 ARG A CA 1
ATOM 780 C C . ARG A 1 110 ? -4.433 -10.505 11.855 1.00 95.19 110 ARG A C 1
ATOM 782 O O . ARG A 1 110 ? -5.350 -10.484 12.672 1.00 95.19 110 ARG A O 1
ATOM 789 N N . ARG A 1 111 ? -3.151 -10.608 12.222 1.00 94.12 111 ARG A N 1
ATOM 790 C CA . ARG A 1 111 ? -2.725 -10.624 13.633 1.00 94.12 111 ARG A CA 1
ATOM 791 C C . ARG A 1 111 ? -2.917 -9.271 14.323 1.00 94.12 111 ARG A C 1
ATOM 793 O O . ARG A 1 111 ? -2.887 -9.217 15.550 1.00 94.12 111 ARG A O 1
ATOM 800 N N . ARG A 1 112 ? -3.125 -8.186 13.564 1.00 89.25 112 ARG A N 1
ATOM 801 C CA . ARG A 1 112 ? -3.243 -6.827 14.096 1.00 89.25 112 ARG A CA 1
ATOM 802 C C . ARG A 1 112 ? -4.537 -6.147 13.628 1.00 89.25 112 ARG A C 1
ATOM 804 O O . ARG A 1 112 ? -4.656 -5.773 12.460 1.00 89.25 112 ARG A O 1
ATOM 811 N N . PRO A 1 113 ? -5.518 -5.944 14.525 1.00 87.88 113 PRO A N 1
ATOM 812 C CA . PRO A 1 113 ? -6.735 -5.215 14.187 1.00 87.88 113 PRO A CA 1
ATOM 813 C C . PRO A 1 113 ? -6.430 -3.824 13.613 1.00 87.88 113 PRO A C 1
ATOM 815 O O . PRO A 1 113 ? -5.510 -3.144 14.067 1.00 87.88 113 PRO A O 1
ATOM 818 N N . GLY A 1 114 ? -7.208 -3.408 12.614 1.00 85.06 114 GLY A N 1
ATOM 819 C CA . GLY A 1 114 ? -7.064 -2.100 11.971 1.00 85.06 114 GLY A CA 1
ATOM 820 C C . GLY A 1 114 ? -5.970 -2.011 10.903 1.00 85.06 114 GLY A C 1
ATOM 821 O O . GLY A 1 114 ? -5.723 -0.916 10.409 1.00 85.06 114 GLY A O 1
ATOM 822 N N . VAL A 1 115 ? -5.317 -3.121 10.528 1.00 90.06 115 VAL A N 1
ATOM 823 C CA . VAL A 1 115 ? -4.423 -3.156 9.358 1.00 90.06 115 VAL A CA 1
ATOM 824 C C . VAL A 1 115 ? -5.186 -3.577 8.106 1.00 90.06 115 VAL A C 1
ATOM 826 O O . VAL A 1 115 ? -5.842 -4.624 8.092 1.00 90.06 115 VAL A O 1
ATOM 829 N N . GLY A 1 116 ? -5.074 -2.768 7.053 1.00 92.50 116 GLY A N 1
ATOM 830 C CA . GLY A 1 116 ? -5.601 -3.082 5.725 1.00 92.50 116 GLY A CA 1
ATOM 831 C C . GLY A 1 116 ? -4.537 -3.645 4.777 1.00 92.50 116 GLY A C 1
ATOM 832 O O . GLY A 1 116 ? -3.372 -3.258 4.858 1.00 92.50 116 GLY A O 1
ATOM 833 N N . VAL A 1 117 ? -4.930 -4.513 3.844 1.00 93.94 117 VAL A N 1
ATOM 834 C CA . VAL A 1 117 ? -4.052 -5.017 2.770 1.00 93.94 117 VAL A CA 1
ATOM 835 C C . VAL A 1 117 ? -4.677 -4.777 1.396 1.00 93.94 117 VAL A C 1
ATOM 837 O O . VAL A 1 117 ? -5.835 -5.127 1.194 1.00 93.94 117 VAL A O 1
ATOM 840 N N . SER A 1 118 ? -3.931 -4.228 0.434 1.00 93.88 118 SER A N 1
ATOM 841 C CA . SER A 1 118 ? -4.386 -4.060 -0.953 1.00 93.88 118 SER A CA 1
ATOM 842 C C . SER A 1 118 ? -3.474 -4.724 -1.988 1.00 93.88 118 SER A C 1
ATOM 844 O O . SER A 1 118 ? -2.255 -4.811 -1.819 1.00 93.88 118 SER A O 1
ATOM 846 N N . GLN A 1 119 ? -4.085 -5.194 -3.081 1.00 94.00 119 GLN A N 1
ATOM 847 C CA . GLN A 1 119 ? -3.404 -5.821 -4.218 1.00 94.00 119 GLN A CA 1
ATOM 848 C C . GLN A 1 119 ? -3.290 -4.814 -5.381 1.00 94.00 119 GLN A C 1
ATOM 850 O O . GLN A 1 119 ? -4.296 -4.244 -5.803 1.00 94.00 119 GLN A O 1
ATOM 855 N N . GLY A 1 120 ? -2.079 -4.573 -5.892 1.00 91.12 120 GLY A N 1
ATOM 856 C CA . GLY A 1 120 ? -1.808 -3.612 -6.971 1.00 91.12 120 GLY A CA 1
ATOM 857 C C . GLY A 1 120 ? -1.164 -4.169 -8.250 1.00 91.12 120 GLY A C 1
ATOM 858 O O . GLY A 1 120 ? -0.687 -3.407 -9.087 1.00 91.12 120 GLY A O 1
ATOM 859 N N . SER A 1 121 ? -1.050 -5.482 -8.393 1.00 92.38 121 SER A N 1
ATOM 860 C CA . SER A 1 121 ? -0.682 -6.202 -9.613 1.00 92.38 121 SER A CA 1
ATOM 861 C C . SER A 1 121 ? -1.935 -6.516 -10.435 1.00 92.38 121 SER A C 1
ATOM 863 O O . SER A 1 121 ? -2.767 -7.328 -10.040 1.00 92.38 121 SER A O 1
ATOM 865 N N . GLU A 1 122 ? -2.045 -5.908 -11.618 1.00 89.75 122 GLU A N 1
ATOM 866 C CA . GLU A 1 122 ? -3.212 -6.013 -12.513 1.00 89.75 122 GLU A CA 1
ATOM 867 C C . GLU A 1 122 ? -3.629 -7.460 -12.820 1.00 89.75 122 GLU A C 1
ATOM 869 O O . GLU A 1 122 ? -4.816 -7.759 -12.918 1.00 89.75 122 GLU A O 1
ATOM 874 N N . THR A 1 123 ? -2.664 -8.372 -12.940 1.00 92.31 123 THR A N 1
ATOM 875 C CA . THR A 1 123 ? -2.921 -9.787 -13.245 1.00 92.31 123 THR A CA 1
ATOM 876 C C . THR A 1 123 ? -3.424 -10.588 -12.048 1.00 92.31 123 THR A C 1
ATOM 878 O O . THR A 1 123 ? -3.910 -11.697 -12.238 1.00 92.31 123 THR A O 1
ATOM 881 N N . GLN A 1 124 ? -3.315 -10.043 -10.834 1.00 95.12 124 GLN A N 1
ATOM 882 C CA . GLN A 1 124 ? -3.617 -10.734 -9.580 1.00 95.12 124 GLN A CA 1
ATOM 883 C C . GLN A 1 124 ? -4.722 -10.051 -8.768 1.00 95.12 124 GLN A C 1
ATOM 885 O O . GLN A 1 124 ? -4.957 -10.440 -7.632 1.00 95.12 124 GLN A O 1
ATOM 890 N N . LEU A 1 125 ? -5.425 -9.053 -9.317 1.00 91.50 125 LEU A N 1
ATOM 891 C CA . LEU A 1 125 ? -6.432 -8.290 -8.564 1.00 91.50 125 LEU A CA 1
ATOM 892 C C . LEU A 1 125 ? -7.561 -9.180 -8.022 1.00 91.50 125 LEU A C 1
ATOM 894 O O . LEU A 1 125 ? -7.919 -9.072 -6.852 1.00 91.50 125 LEU A O 1
ATOM 898 N N . VAL A 1 126 ? -8.095 -10.081 -8.856 1.00 93.94 126 VAL A N 1
ATOM 899 C CA . VAL A 1 126 ? -9.170 -11.011 -8.457 1.00 93.94 126 VAL A CA 1
ATOM 900 C C . VAL A 1 126 ? -8.655 -12.020 -7.434 1.00 93.94 126 VAL A C 1
ATOM 902 O O . VAL A 1 126 ? -9.226 -12.128 -6.353 1.00 93.94 126 VAL A O 1
ATOM 905 N N . ALA A 1 127 ? -7.532 -12.680 -7.729 1.00 95.88 127 ALA A N 1
ATOM 906 C CA . ALA A 1 127 ? -6.904 -13.632 -6.814 1.00 95.88 127 ALA A CA 1
ATOM 907 C C . ALA A 1 127 ? -6.520 -12.983 -5.471 1.00 95.88 127 ALA A C 1
ATOM 909 O O . ALA A 1 127 ? -6.600 -13.618 -4.426 1.00 95.88 127 ALA A O 1
ATOM 910 N N . GLY A 1 128 ? -6.144 -11.702 -5.475 1.00 95.00 128 GLY A N 1
ATOM 911 C CA . GLY A 1 128 ? -5.877 -10.929 -4.267 1.00 95.00 128 GLY A CA 1
ATOM 912 C C . GLY A 1 128 ? -7.124 -10.729 -3.411 1.00 95.00 128 GLY A C 1
ATOM 913 O O . GLY A 1 128 ? -7.064 -10.939 -2.203 1.00 95.00 128 GLY A O 1
ATOM 914 N N . LEU A 1 129 ? -8.258 -10.363 -4.021 1.00 93.88 129 LEU A N 1
ATOM 915 C CA . LEU A 1 129 ? -9.540 -10.257 -3.313 1.00 93.88 129 LEU A CA 1
ATOM 916 C C . LEU A 1 129 ? -9.968 -11.608 -2.725 1.00 93.88 129 LEU A C 1
ATOM 918 O O . LEU A 1 129 ? -10.314 -11.673 -1.548 1.00 93.88 129 LEU A O 1
ATOM 922 N N . GLU A 1 130 ? -9.881 -12.688 -3.504 1.00 96.56 130 GLU A N 1
ATOM 923 C CA . GLU A 1 130 ? -10.149 -14.055 -3.028 1.00 96.56 130 GLU A CA 1
ATOM 924 C C . GLU A 1 130 ? -9.192 -14.468 -1.898 1.00 96.56 130 GLU A C 1
ATOM 926 O O . GLU A 1 130 ? -9.598 -15.119 -0.937 1.00 96.56 130 GLU A O 1
ATOM 931 N N . GLY A 1 131 ? -7.936 -14.026 -1.976 1.00 95.06 131 GLY A N 1
ATOM 932 C CA . GLY A 1 131 ? -6.899 -14.207 -0.961 1.00 95.06 131 GLY A CA 1
ATOM 933 C C . GLY A 1 131 ? -7.033 -13.299 0.265 1.00 95.06 131 GLY A C 1
ATOM 934 O O . GLY A 1 131 ? -6.174 -13.343 1.143 1.00 95.06 131 GLY A O 1
ATOM 935 N N . GLY A 1 132 ? -8.091 -12.486 0.354 1.00 94.88 132 GLY A N 1
ATOM 936 C CA . GLY A 1 132 ? -8.411 -11.688 1.537 1.00 94.88 132 GLY A CA 1
ATOM 937 C C . GLY A 1 132 ? -7.885 -10.253 1.529 1.00 94.88 132 GLY A C 1
ATOM 938 O O . GLY A 1 132 ? -7.775 -9.663 2.608 1.00 94.88 132 GLY A O 1
ATOM 939 N N . ALA A 1 133 ? -7.571 -9.686 0.359 1.00 93.69 133 ALA A N 1
ATOM 940 C CA . ALA A 1 133 ? -7.331 -8.251 0.215 1.00 93.69 133 ALA A CA 1
ATOM 941 C C . ALA A 1 133 ? -8.552 -7.435 0.677 1.00 93.69 133 ALA A C 1
ATOM 943 O O . ALA A 1 133 ? -9.694 -7.769 0.372 1.00 93.69 133 ALA A O 1
ATOM 944 N N . ASP A 1 134 ? -8.299 -6.322 1.360 1.00 93.19 134 ASP A N 1
ATOM 945 C CA . ASP A 1 134 ? -9.308 -5.337 1.759 1.00 93.19 134 ASP A CA 1
ATOM 946 C C . ASP A 1 134 ? -9.625 -4.340 0.618 1.00 93.19 134 ASP A C 1
ATOM 948 O O . ASP A 1 134 ? -10.602 -3.595 0.692 1.00 93.19 134 ASP A O 1
ATOM 952 N N . GLY A 1 135 ? -8.815 -4.325 -0.450 1.00 87.44 135 GLY A N 1
ATOM 953 C CA . GLY A 1 135 ? -9.015 -3.486 -1.631 1.00 87.44 135 GLY A CA 1
ATOM 954 C C . GLY A 1 135 ? -8.056 -3.801 -2.783 1.00 87.44 135 GLY A C 1
ATOM 955 O O . GLY A 1 135 ? -7.105 -4.572 -2.640 1.00 87.44 135 GLY A O 1
ATOM 956 N N . ILE A 1 136 ? -8.299 -3.176 -3.936 1.00 87.25 136 ILE A N 1
ATOM 957 C CA . ILE A 1 136 ? -7.461 -3.288 -5.136 1.00 87.25 136 ILE A CA 1
ATOM 958 C C . ILE A 1 136 ? -7.040 -1.910 -5.637 1.00 87.25 136 ILE A C 1
ATOM 960 O O . ILE A 1 136 ? -7.816 -0.960 -5.578 1.00 87.25 136 ILE A O 1
ATOM 964 N N . GLU A 1 137 ? -5.828 -1.811 -6.177 1.00 80.06 137 GLU A N 1
ATOM 965 C CA . GLU A 1 137 ? -5.314 -0.579 -6.777 1.00 80.06 137 GLU A CA 1
ATOM 966 C C . GLU A 1 137 ? -4.738 -0.867 -8.167 1.00 80.06 137 GLU A C 1
ATOM 968 O O . GLU A 1 137 ? -3.592 -1.285 -8.322 1.00 80.06 137 GLU A O 1
ATOM 973 N N . ALA A 1 138 ? -5.552 -0.654 -9.199 1.00 72.69 138 ALA A N 1
ATOM 974 C CA . ALA A 1 138 ? -5.134 -0.829 -10.584 1.00 72.69 138 ALA A CA 1
ATOM 975 C C . ALA A 1 138 ? -4.485 0.451 -11.126 1.00 72.69 138 ALA A C 1
ATOM 977 O O . ALA A 1 138 ? -5.031 1.548 -10.982 1.00 72.69 138 ALA A O 1
ATOM 978 N N . ALA A 1 139 ? -3.359 0.317 -11.827 1.00 67.19 139 ALA A N 1
ATOM 979 C CA . ALA A 1 139 ? -2.832 1.414 -12.622 1.00 67.19 139 ALA A CA 1
ATOM 980 C C . ALA A 1 139 ? -3.692 1.562 -13.887 1.00 67.19 139 ALA A C 1
ATOM 982 O O . ALA A 1 139 ? -3.666 0.731 -14.789 1.00 67.19 139 ALA A O 1
ATOM 983 N N . LEU A 1 140 ? -4.472 2.637 -13.985 1.00 57.19 140 LEU A N 1
ATOM 984 C CA . LEU A 1 140 ? -5.203 2.927 -15.215 1.00 57.19 140 LEU A CA 1
ATOM 985 C C . LEU A 1 140 ? -4.206 3.353 -16.297 1.00 57.19 140 LEU A C 1
ATOM 987 O O . LEU A 1 140 ? -3.766 4.502 -16.349 1.00 57.19 140 LEU A O 1
ATOM 991 N N . ARG A 1 141 ? -3.848 2.428 -17.193 1.00 48.12 141 ARG A N 1
ATOM 992 C CA . ARG A 1 141 ? -3.192 2.802 -18.449 1.00 48.12 141 ARG A CA 1
ATOM 993 C C . ARG A 1 141 ? -4.169 3.666 -19.253 1.00 48.12 141 ARG A C 1
ATOM 995 O O . ARG A 1 141 ? -5.296 3.221 -19.482 1.00 48.12 141 ARG A O 1
ATOM 1002 N N . PRO A 1 142 ? -3.769 4.862 -19.727 1.00 45.31 142 PRO A N 1
ATOM 1003 C CA . PRO A 1 142 ? -4.592 5.615 -20.659 1.00 45.31 142 PRO A CA 1
ATOM 1004 C C . PRO A 1 142 ? -4.932 4.717 -21.844 1.00 45.31 142 PRO A C 1
ATOM 1006 O O . PRO A 1 142 ? -4.036 4.090 -22.423 1.00 45.31 142 PRO A O 1
ATOM 1009 N N . ALA A 1 143 ? -6.216 4.639 -22.195 1.00 47.66 143 ALA A N 1
ATOM 1010 C CA . ALA A 1 143 ? -6.634 3.944 -23.399 1.00 47.66 143 ALA A CA 1
ATOM 1011 C C . ALA A 1 143 ? -5.828 4.519 -24.569 1.00 47.66 143 ALA A C 1
ATOM 1013 O O . ALA A 1 143 ? -5.930 5.709 -24.881 1.00 47.66 143 ALA A O 1
ATOM 1014 N N . ARG A 1 144 ? -4.993 3.695 -25.215 1.00 45.53 144 ARG A N 1
ATOM 1015 C CA . ARG A 1 144 ? -4.419 4.090 -26.501 1.00 45.53 144 ARG A CA 1
ATOM 1016 C C . ARG A 1 144 ? -5.610 4.327 -27.415 1.00 45.53 144 ARG A C 1
ATOM 1018 O O . ARG A 1 144 ? -6.379 3.399 -27.659 1.00 45.53 144 ARG A O 1
ATOM 1025 N N . SER A 1 145 ? -5.781 5.558 -27.899 1.00 45.56 145 SER A N 1
ATOM 1026 C CA . SER A 1 145 ? -6.760 5.815 -28.947 1.00 45.56 145 SER A CA 1
ATOM 1027 C C . SER A 1 145 ? -6.487 4.816 -30.063 1.00 45.56 145 SER A C 1
ATOM 1029 O O . SER A 1 145 ? -5.355 4.752 -30.551 1.00 45.56 145 SER A O 1
ATOM 1031 N N . ALA A 1 146 ? -7.490 4.033 -30.449 1.00 49.59 146 ALA A N 1
ATOM 1032 C CA . ALA A 1 146 ? -7.432 3.173 -31.619 1.00 49.59 146 ALA A CA 1
ATOM 1033 C C . ALA A 1 146 ? -7.378 4.050 -32.884 1.00 49.59 146 ALA A C 1
ATOM 1035 O O . ALA A 1 146 ? -8.343 4.190 -33.623 1.00 49.59 146 ALA A O 1
ATOM 1036 N N . ARG A 1 147 ? -6.247 4.713 -33.109 1.00 49.31 147 ARG A N 1
ATOM 1037 C CA . ARG A 1 147 ? -5.892 5.400 -34.345 1.00 49.31 147 ARG A CA 1
ATOM 1038 C C . ARG A 1 147 ? -4.480 4.952 -34.681 1.00 49.31 147 ARG A C 1
ATOM 1040 O O . ARG A 1 147 ? -3.525 5.470 -34.119 1.00 49.31 147 ARG A O 1
ATOM 1047 N N . GLY A 1 148 ? -4.367 3.929 -35.530 1.00 46.59 148 GLY A N 1
ATOM 1048 C CA . GLY A 1 148 ? -3.065 3.509 -36.052 1.00 46.59 148 GLY A CA 1
ATOM 1049 C C . GLY A 1 148 ? -2.858 2.028 -36.360 1.00 46.59 148 GLY A C 1
ATOM 1050 O O . GLY A 1 148 ? -1.737 1.667 -36.688 1.00 46.59 148 GLY A O 1
ATOM 1051 N N . GLN A 1 149 ? -3.873 1.163 -36.290 1.00 42.84 149 GLN A N 1
ATOM 1052 C CA . GLN A 1 149 ? -3.775 -0.171 -36.897 1.00 42.84 149 GLN A CA 1
ATOM 1053 C C . GLN A 1 149 ? -4.809 -0.266 -38.013 1.00 42.84 149 GLN A C 1
ATOM 1055 O O . GLN A 1 149 ? -6.008 -0.380 -37.759 1.00 42.84 149 GLN A O 1
ATOM 1060 N N . GLY A 1 150 ? -4.337 -0.120 -39.252 1.00 40.50 150 GLY A N 1
ATOM 1061 C CA . GLY A 1 150 ? -5.145 -0.330 -40.444 1.00 40.50 150 GLY A CA 1
ATOM 1062 C C . GLY A 1 150 ? -5.725 -1.739 -40.420 1.00 40.50 150 GLY A C 1
ATOM 1063 O O . GLY A 1 150 ? -4.987 -2.720 -40.382 1.00 40.50 150 GLY A O 1
ATOM 1064 N N . ARG A 1 151 ? -7.053 -1.839 -40.414 1.00 37.38 151 ARG A N 1
ATOM 1065 C CA . ARG A 1 151 ? -7.748 -3.101 -40.671 1.00 37.38 151 ARG A CA 1
ATOM 1066 C C . ARG A 1 151 ? -7.732 -3.303 -42.191 1.00 37.38 151 ARG A C 1
ATOM 1068 O O . ARG A 1 151 ? -8.256 -2.427 -42.882 1.00 37.38 151 ARG A O 1
ATOM 1075 N N . PRO A 1 152 ? -7.151 -4.385 -42.740 1.00 41.16 152 PRO A N 1
ATOM 1076 C CA . PRO A 1 152 ? -7.368 -4.714 -44.140 1.00 41.16 152 PRO A CA 1
ATOM 1077 C C . PRO A 1 152 ? -8.849 -5.072 -44.326 1.00 41.16 152 PRO A C 1
ATOM 1079 O O . PRO A 1 152 ? -9.467 -5.685 -43.453 1.00 41.16 152 PRO A O 1
ATOM 1082 N N . GLY A 1 153 ? -9.426 -4.585 -45.424 1.00 45.75 153 GLY A N 1
ATOM 1083 C CA . GLY A 1 153 ? -10.863 -4.584 -45.676 1.00 45.75 153 GLY A CA 1
ATOM 1084 C C . GLY A 1 153 ? -11.504 -5.968 -45.600 1.00 45.75 153 GLY A C 1
ATOM 1085 O O . GLY A 1 153 ? -11.028 -6.928 -46.196 1.00 45.75 153 GLY A O 1
ATOM 1086 N N . LEU A 1 154 ? -12.638 -6.031 -44.906 1.00 36.88 154 LEU A N 1
ATOM 1087 C CA . LEU A 1 154 ? -13.606 -7.112 -45.030 1.00 36.88 154 LEU A CA 1
ATOM 1088 C C . LEU A 1 154 ? -14.862 -6.525 -45.670 1.00 36.88 154 LEU A C 1
ATOM 1090 O O . LEU A 1 154 ? -15.798 -6.118 -44.989 1.00 36.88 154 LEU A O 1
ATOM 1094 N N . THR A 1 155 ? -14.852 -6.455 -46.997 1.00 44.41 155 THR A N 1
ATOM 1095 C CA . THR A 1 155 ? -16.081 -6.410 -47.786 1.00 44.41 155 THR A CA 1
ATOM 1096 C C . THR A 1 155 ? -16.507 -7.853 -47.993 1.00 44.41 155 THR A C 1
ATOM 1098 O O . THR A 1 155 ? -15.918 -8.509 -48.842 1.00 44.41 155 THR A O 1
ATOM 1101 N N . GLN A 1 156 ? -17.502 -8.349 -47.256 1.00 42.41 156 GLN A N 1
ATOM 1102 C CA . GLN A 1 156 ? -18.382 -9.414 -47.750 1.00 42.41 156 GLN A CA 1
ATOM 1103 C C . GLN A 1 156 ? -19.801 -9.226 -47.210 1.00 42.41 156 GLN A C 1
ATOM 1105 O O . GLN A 1 156 ? -20.016 -8.834 -46.065 1.00 42.41 156 GLN A O 1
ATOM 1110 N N . ALA A 1 157 ? -20.739 -9.417 -48.130 1.00 43.56 157 ALA A N 1
ATOM 1111 C CA . ALA A 1 157 ? -22.127 -9.002 -48.090 1.00 43.56 157 ALA A CA 1
ATOM 1112 C C . ALA A 1 157 ? -22.995 -9.867 -47.163 1.00 43.56 157 ALA A C 1
ATOM 1114 O O . ALA A 1 157 ? -22.760 -11.063 -47.004 1.00 43.56 157 ALA A O 1
ATOM 1115 N N . LEU A 1 158 ? -24.041 -9.256 -46.602 1.00 40.53 158 LEU A N 1
ATOM 1116 C CA . LEU A 1 158 ? -25.135 -9.965 -45.936 1.00 40.53 158 LEU A CA 1
ATOM 1117 C C . LEU A 1 158 ? -25.975 -10.718 -46.988 1.00 40.53 158 LEU A C 1
ATOM 1119 O O . LEU A 1 158 ? -26.338 -10.107 -47.996 1.00 40.53 158 LEU A O 1
ATOM 1123 N N . PRO A 1 159 ? -26.320 -12.003 -46.786 1.00 42.06 159 PRO A N 1
ATOM 1124 C CA . PRO A 1 159 ? -27.213 -12.713 -47.692 1.00 42.06 159 PRO A CA 1
ATOM 1125 C C . PRO A 1 159 ? -28.664 -12.256 -47.476 1.00 42.06 159 PRO A C 1
ATOM 1127 O O . PRO A 1 159 ? -29.182 -12.295 -46.361 1.00 42.06 159 PRO A O 1
ATOM 1130 N N . THR A 1 160 ? -29.338 -11.842 -48.549 1.00 53.38 160 THR A N 1
ATOM 1131 C CA . THR A 1 160 ? -30.787 -11.601 -48.561 1.00 53.38 160 THR A CA 1
ATOM 1132 C C . THR A 1 160 ? -31.520 -12.919 -48.785 1.00 53.38 160 THR A C 1
ATOM 1134 O O . THR A 1 160 ? -31.525 -13.441 -49.900 1.00 53.38 160 THR A O 1
ATOM 1137 N N . ALA A 1 161 ? -32.151 -13.451 -47.742 1.00 47.75 161 ALA A N 1
ATOM 1138 C CA . ALA A 1 161 ? -33.179 -14.480 -47.876 1.00 47.75 161 ALA A CA 1
ATOM 1139 C C . ALA A 1 161 ? -34.565 -13.805 -47.894 1.00 47.75 161 ALA A C 1
ATOM 1141 O O . ALA A 1 161 ? -34.791 -12.909 -47.075 1.00 47.75 161 ALA A O 1
ATOM 1142 N N . PRO A 1 162 ? -35.494 -14.188 -48.789 1.00 47.00 162 PRO A N 1
ATOM 1143 C CA . PRO A 1 162 ? -36.866 -13.704 -48.724 1.00 47.00 162 PRO A CA 1
ATOM 1144 C C . PRO A 1 162 ? -37.627 -14.456 -47.620 1.00 47.00 162 PRO A C 1
ATOM 1146 O O . PRO A 1 162 ? -37.466 -15.666 -47.456 1.00 47.00 162 PRO A O 1
ATOM 1149 N N . LEU A 1 163 ? -38.440 -13.730 -46.853 1.00 46.44 163 LEU A N 1
ATOM 1150 C CA . LEU A 1 163 ? -39.420 -14.309 -45.929 1.00 46.44 163 LEU A CA 1
ATOM 1151 C C . LEU A 1 163 ? -40.698 -14.704 -46.701 1.00 46.44 163 LEU A C 1
ATOM 1153 O O . LEU A 1 163 ? -40.947 -14.105 -47.752 1.00 46.44 163 LEU A O 1
ATOM 1157 N N . PRO A 1 164 ? -41.468 -15.701 -46.218 1.00 56.44 164 PRO A N 1
ATOM 1158 C CA . PRO A 1 164 ? -42.729 -16.125 -46.832 1.00 56.44 164 PRO A CA 1
ATOM 1159 C C . PRO A 1 164 ? -43.818 -15.046 -46.795 1.00 56.44 164 PRO A C 1
ATOM 1161 O O . PRO A 1 164 ? -43.791 -14.199 -45.871 1.00 56.44 164 PRO A O 1
#

Foldseek 3Di:
DPDQAQQLVQQPDDEDEDDQDAPDPPHGDPVVSVVVVVVCVVVVHPHYDYDDPPPLPDDPAAAEAEADVVPDPGQDLVNLLVLLVRSRDQEYEYQPPDVVSLLSNQVSQVVDGRYAYEYEHPVCRVVSVVSPHSYYDYDDDPPDPPDDDDDDDDDDDDDDDDDD

Radius of gyration: 21.93 Å; chains: 1; bounding box: 58×42×70 Å

Organism: NCBI:txid2530372

InterPro domains:
  IPR002220 DapA-like [PF00701] (58-136)
  IPR013785 Aldolase-type TIM barrel [G3DSA:3.20.20.70] (54-143)
  IPR020625 Schiff base-forming aldolase, active site [PS00666] (66-95)

Secondary structure (DSSP, 8-state):
------HHHHTSS-EEEE---EEETTEE-HHHHHHHHHHHHHTT--EEEE-----GGG--S-EEEEE-TTTSPPPPHHHHHHHHHSTTEEEEEE-S--HHHHHHHHHHHHTSTT-EEEE--GGGHHHHHHTT-SEE----PPPPPS-S-PPPP---PPP-PPP-